Protein AF-X1QQU2-F1 (afdb_monomer)

InterPro domains:
  IPR006070 Threonylcarba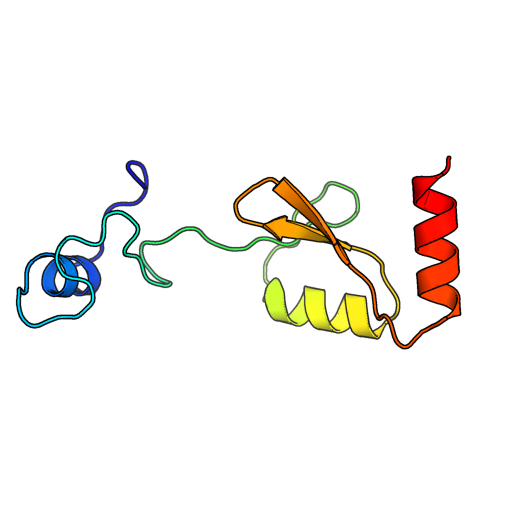moyl-AMP synthase-like domain [PF01300] (56-91)
  IPR011125 Zinc finger, HypF-type [PF07503] (6-39)
  IPR017945 DHBP synthase RibB-like alpha/beta domain superfamily [SSF55821] (23-91)
  IPR051060 Carbamoyltransferase HypF-like [PTHR42959] (1-91)

Organism: NCBI:txid412755

pLDDT: mean 96.12, std 5.33, range [51.25, 98.31]

Nearest PDB structures (foldseek):
  3ttf-assembly1_A  TM=9.278E-01  e=3.346E-07  Escherichia coli O157:H7
  4g9i-assembly6_F  TM=9.392E-01  e=5.376E-06  Thermococcus kodakarensis KOD1
  4g9i-assembly1_A  TM=9.465E-01  e=1.270E-05  Thermococcus kodakarensis KOD1
  4g9i-assembly3_C  TM=9.439E-01  e=3.423E-05  Thermococcus kodakarensis KOD1
  6rbd-assembly1_l  TM=3.763E-01  e=2.783E+00  Saccharomyces cerevisiae S288C

Foldseek 3Di:
DVVFDADPVQVVLCCDPPHPNPVVPQGHDPVRHDDDWADDPNDTDPPDDRVVVVVVCQVVLDWDWDDDPVGIDIDHPPVDPVSVVVVVVVVVD

Sequence (93 aa):
MNVFKMCPQCQSEYENIEDRRYHAQPNACADCGPQVSLYQNKKRLENIDPIEEAVELLKKGKIGAIKGLGGFHLACDATNNKVVARLRWLKIE

Structure (mmCIF, N/CA/C/O backbone):
data_AF-X1QQU2-F1
#
_entry.id   AF-X1QQU2-F1
#
loop_
_atom_site.group_PDB
_atom_site.id
_atom_site.type_symbol
_atom_site.label_atom_id
_atom_site.label_alt_id
_atom_site.label_comp_id
_atom_site.label_asym_id
_atom_site.label_entity_id
_atom_site.label_seq_id
_atom_site.pdbx_PDB_ins_code
_atom_site.Cartn_x
_atom_site.Cartn_y
_atom_site.Cartn_z
_atom_site.occupancy
_atom_site.B_iso_or_equiv
_atom_site.auth_seq_id
_atom_site.auth_comp_id
_atom_site.auth_asym_id
_atom_site.auth_atom_id
_atom_site.pdbx_PDB_model_num
ATOM 1 N N . MET A 1 1 ? -0.978 6.472 14.012 1.00 86.62 1 MET A N 1
ATOM 2 C CA . MET A 1 1 ? -2.435 6.311 13.833 1.00 86.62 1 MET A CA 1
ATOM 3 C C . MET A 1 1 ? -3.282 7.424 14.434 1.00 86.62 1 MET A C 1
ATOM 5 O O . MET A 1 1 ? -4.444 7.495 14.092 1.00 86.62 1 MET A O 1
ATOM 9 N N . ASN A 1 2 ? -2.724 8.359 15.208 1.00 87.50 2 ASN A N 1
ATOM 10 C CA . ASN A 1 2 ? -3.496 9.373 15.949 1.00 87.50 2 ASN A CA 1
ATOM 11 C C . ASN A 1 2 ? -4.432 10.267 15.107 1.00 87.50 2 ASN A C 1
ATOM 13 O O . ASN A 1 2 ? -5.391 10.806 15.647 1.00 87.50 2 ASN A O 1
ATOM 17 N N . VAL A 1 3 ? -4.167 10.442 13.807 1.00 95.81 3 VAL A N 1
ATOM 18 C CA . VAL A 1 3 ? -5.025 11.230 12.898 1.00 95.81 3 VAL A CA 1
ATOM 19 C C . VAL A 1 3 ? -6.200 10.431 12.314 1.00 95.81 3 VAL A C 1
ATOM 21 O O . VAL A 1 3 ? -7.104 11.016 11.729 1.00 95.81 3 VAL A O 1
ATOM 24 N N . PHE A 1 4 ? -6.201 9.108 12.484 1.00 96.19 4 PHE A N 1
ATOM 25 C CA . PHE A 1 4 ? -7.218 8.186 11.985 1.00 96.19 4 PHE A CA 1
ATOM 26 C C . PHE A 1 4 ? -8.071 7.706 13.160 1.00 96.19 4 PHE A C 1
ATOM 28 O O . PHE A 1 4 ? -7.631 6.888 13.968 1.00 96.19 4 PHE A O 1
ATOM 35 N N . LYS A 1 5 ? -9.283 8.251 13.285 1.00 96.81 5 LYS A N 1
ATOM 36 C CA . LYS A 1 5 ? -10.221 7.858 14.345 1.00 96.81 5 LYS A CA 1
ATOM 37 C C . LYS A 1 5 ? -10.857 6.518 13.985 1.00 96.81 5 LYS A C 1
ATOM 39 O O . LYS A 1 5 ? -11.402 6.408 12.892 1.00 96.81 5 LYS A O 1
ATOM 44 N N . MET A 1 6 ? -10.808 5.536 14.886 1.00 97.75 6 MET A N 1
ATOM 45 C CA . MET A 1 6 ? -11.413 4.217 14.664 1.00 97.75 6 MET A CA 1
ATOM 46 C C . MET A 1 6 ? -12.926 4.336 14.430 1.00 97.75 6 MET A C 1
ATOM 48 O O . MET A 1 6 ? -13.605 5.129 15.085 1.00 97.75 6 MET A O 1
ATOM 52 N N . CYS A 1 7 ? -13.458 3.545 13.496 1.00 98.19 7 CYS A N 1
ATOM 53 C CA . CYS A 1 7 ? -14.903 3.371 13.355 1.00 98.19 7 CYS A CA 1
ATOM 54 C C . CYS A 1 7 ? -15.454 2.491 14.499 1.00 98.19 7 CYS A C 1
ATOM 56 O O . CYS A 1 7 ? -14.671 1.829 15.185 1.00 98.19 7 CYS A O 1
ATOM 58 N N . PRO A 1 8 ? -16.787 2.419 14.695 1.00 98.25 8 PRO A N 1
ATOM 59 C CA . PRO A 1 8 ? -17.379 1.619 15.771 1.00 98.25 8 PRO A CA 1
ATOM 60 C C . PRO A 1 8 ? -16.962 0.143 15.751 1.00 98.25 8 PRO A C 1
ATOM 62 O O . PRO A 1 8 ? -16.712 -0.439 16.803 1.00 98.25 8 PRO A O 1
ATOM 65 N N . GLN A 1 9 ? -16.821 -0.447 14.560 1.00 98.06 9 GLN A N 1
ATOM 66 C CA . GLN A 1 9 ? -16.356 -1.825 14.423 1.00 98.06 9 GLN A CA 1
ATOM 67 C C . GLN A 1 9 ? -14.922 -1.976 14.945 1.00 98.06 9 GLN A C 1
ATOM 69 O O . GLN A 1 9 ? -14.692 -2.767 15.856 1.00 98.06 9 GLN A O 1
ATOM 74 N N . CYS A 1 10 ? -13.973 -1.180 14.443 1.00 98.06 10 CYS A N 1
ATOM 75 C CA . CYS A 1 10 ? -12.582 -1.244 14.899 1.00 98.06 10 CYS A CA 1
ATOM 76 C C . CYS A 1 10 ? -12.422 -0.918 16.388 1.00 98.06 10 CYS A C 1
ATOM 78 O O . CYS A 1 10 ? -11.550 -1.495 17.033 1.00 98.06 10 CYS A O 1
ATOM 80 N N . GLN A 1 11 ? -13.262 -0.033 16.936 1.00 98.06 11 GLN A N 1
ATOM 81 C CA . GLN A 1 11 ? -13.269 0.269 18.368 1.00 98.06 11 GLN A CA 1
ATOM 82 C C . GLN A 1 11 ? -13.694 -0.954 19.192 1.00 98.06 11 GLN A C 1
ATOM 84 O O . GLN A 1 11 ? -13.024 -1.297 20.161 1.00 98.06 11 GLN A O 1
ATOM 89 N N . SER A 1 12 ? -14.758 -1.652 18.777 1.00 98.19 12 SER A N 1
ATOM 90 C CA . SER A 1 12 ? -15.238 -2.849 19.481 1.00 98.19 12 SER A CA 1
ATOM 91 C C . SER A 1 12 ? -14.191 -3.969 19.514 1.00 98.19 12 SER A C 1
ATOM 93 O O . SER A 1 12 ? -13.989 -4.607 20.542 1.00 98.19 12 SER A O 1
ATOM 95 N N . GLU A 1 13 ? -13.458 -4.151 18.413 1.00 98.19 13 GLU A N 1
ATOM 96 C CA . GLU A 1 13 ? -12.349 -5.106 18.305 1.00 98.19 13 GLU A CA 1
ATOM 97 C C . GLU A 1 13 ? -11.154 -4.688 19.174 1.00 98.19 13 GLU A C 1
ATOM 99 O O . GLU A 1 13 ? -10.451 -5.530 19.723 1.00 98.19 13 GLU A O 1
ATOM 104 N N . TYR A 1 14 ? -10.910 -3.381 19.296 1.00 97.88 14 TYR A N 1
ATOM 105 C CA . TYR A 1 14 ? -9.811 -2.832 20.084 1.00 97.88 14 TYR A CA 1
ATOM 106 C C . TYR A 1 14 ? -10.045 -2.972 21.597 1.00 97.88 14 TYR A C 1
ATOM 108 O O . TYR A 1 14 ? -9.079 -3.143 22.341 1.00 97.88 14 TYR A O 1
ATOM 116 N N . GLU A 1 15 ? -11.298 -2.915 22.057 1.00 98.00 15 GLU A N 1
ATOM 117 C CA . GLU A 1 15 ? -11.675 -2.993 23.478 1.00 98.00 15 GLU A CA 1
ATOM 118 C C . GLU A 1 15 ? -12.009 -4.415 23.956 1.00 98.00 15 GLU A C 1
ATOM 120 O O . GLU A 1 15 ? -11.969 -4.684 25.157 1.00 98.00 15 GLU A O 1
ATOM 125 N N . ASN A 1 16 ? -12.319 -5.339 23.043 1.00 98.06 16 ASN A N 1
ATOM 126 C CA . ASN A 1 16 ? -12.664 -6.715 23.390 1.00 98.06 16 ASN A CA 1
ATOM 127 C C . ASN A 1 16 ? -11.417 -7.567 23.669 1.00 98.06 16 ASN A C 1
ATOM 129 O O . ASN A 1 16 ? -10.681 -7.894 22.744 1.00 98.06 16 ASN A O 1
ATOM 133 N N . ILE A 1 17 ? -11.235 -8.004 24.919 1.00 97.94 17 ILE A N 1
ATOM 134 C CA . ILE A 1 17 ? -10.104 -8.844 25.355 1.00 97.94 17 ILE A CA 1
ATOM 135 C C . ILE A 1 17 ? -10.021 -10.208 24.649 1.00 97.94 17 ILE A C 1
ATOM 137 O O . ILE A 1 17 ? -8.947 -10.804 24.592 1.00 97.94 17 ILE A O 1
ATOM 141 N N . GLU A 1 18 ? -11.136 -10.702 24.105 1.00 98.12 18 GLU A N 1
ATOM 142 C CA . GLU A 1 18 ? -11.186 -11.960 23.355 1.00 98.12 18 GLU A CA 1
ATOM 143 C C . GLU A 1 18 ? -10.852 -11.778 21.861 1.00 98.12 18 GLU A C 1
ATOM 145 O O . GLU A 1 18 ? -10.615 -12.765 21.161 1.00 98.12 18 GLU A O 1
ATOM 150 N N . ASP A 1 19 ? -10.802 -10.539 21.347 1.00 97.88 19 ASP A N 1
ATOM 151 C CA . ASP A 1 19 ? -10.393 -10.272 19.963 1.00 97.88 19 ASP A CA 1
ATOM 152 C C . ASP A 1 19 ? -8.861 -10.206 19.863 1.00 97.88 19 ASP A C 1
ATOM 154 O O . ASP A 1 19 ? -8.168 -9.555 20.644 1.00 97.88 19 ASP A O 1
ATOM 158 N N . ARG A 1 20 ? -8.304 -10.825 18.820 1.00 97.69 20 ARG A N 1
ATOM 159 C CA . ARG A 1 20 ? -6.870 -10.757 18.481 1.00 97.69 20 ARG A CA 1
ATOM 160 C C . ARG A 1 20 ? -6.334 -9.331 18.278 1.00 97.69 20 ARG A C 1
ATOM 162 O O . ARG A 1 20 ? -5.119 -9.147 18.230 1.00 97.69 20 ARG A O 1
ATOM 169 N N . ARG A 1 21 ? -7.211 -8.347 18.067 1.00 97.75 21 ARG A N 1
ATOM 170 C CA . ARG A 1 21 ? -6.895 -6.922 17.888 1.00 97.75 21 ARG A CA 1
ATOM 171 C C . ARG A 1 21 ? -7.072 -6.102 19.167 1.00 97.75 21 ARG A C 1
ATOM 173 O O . ARG A 1 21 ? -6.905 -4.882 19.101 1.00 97.75 21 ARG A O 1
ATOM 180 N N . TYR A 1 22 ? -7.321 -6.743 20.310 1.00 97.81 22 TYR A N 1
ATOM 181 C CA . TYR A 1 2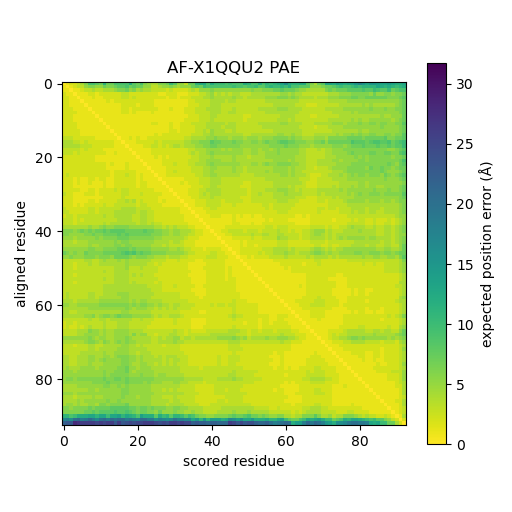2 ? -7.348 -6.079 21.608 1.00 97.81 22 TYR A CA 1
ATOM 182 C C . TYR A 1 22 ? -6.096 -5.219 21.820 1.00 97.81 22 TYR A C 1
ATOM 184 O O . TYR A 1 22 ? -4.965 -5.699 21.697 1.00 97.81 22 TYR A O 1
ATOM 192 N N . HIS A 1 23 ? -6.293 -3.929 22.098 1.00 97.06 23 HIS A N 1
ATOM 193 C CA . HIS A 1 23 ? -5.233 -2.932 22.290 1.00 97.06 23 HIS A CA 1
ATOM 194 C C . HIS A 1 23 ? -4.189 -2.836 21.156 1.00 97.06 23 HIS A C 1
ATOM 196 O O . HIS A 1 23 ? -3.104 -2.264 21.340 1.00 97.06 23 HIS A O 1
ATOM 202 N N . ALA A 1 24 ? -4.511 -3.315 19.950 1.00 97.31 24 ALA A N 1
ATOM 203 C CA . ALA A 1 24 ? -3.674 -3.128 18.777 1.00 97.31 24 ALA A CA 1
ATOM 204 C C . ALA A 1 24 ? -3.714 -1.652 18.344 1.00 97.31 24 ALA A C 1
ATOM 206 O O . ALA A 1 24 ? -4.579 -1.229 17.584 1.00 97.31 24 ALA A O 1
ATOM 207 N N . GLN A 1 25 ? -2.741 -0.861 18.806 1.00 96.31 25 GLN A N 1
ATOM 208 C CA . GLN A 1 25 ? -2.628 0.575 18.504 1.00 96.31 25 GLN A CA 1
ATOM 209 C C . GLN A 1 25 ? -2.737 0.937 17.007 1.00 96.31 25 GLN A C 1
ATOM 211 O O . GLN A 1 25 ? -3.275 2.003 16.700 1.00 96.31 25 GLN A O 1
ATOM 216 N N . PRO A 1 26 ? -2.244 0.116 16.051 1.00 96.50 26 PRO A N 1
ATOM 217 C CA . PRO A 1 26 ? -2.409 0.405 14.633 1.00 96.50 26 PRO A CA 1
ATOM 218 C C . PRO A 1 26 ? -3.681 -0.197 14.003 1.00 96.50 26 PRO A C 1
ATOM 220 O O . PRO A 1 26 ? -3.733 -0.281 12.778 1.00 96.50 26 PRO A O 1
ATOM 223 N N . ASN A 1 27 ? -4.680 -0.634 14.786 1.00 97.56 27 ASN A N 1
ATOM 224 C CA . ASN A 1 27 ? -5.918 -1.209 14.245 1.00 97.56 27 ASN A CA 1
ATOM 225 C C . ASN A 1 27 ? -6.665 -0.204 13.355 1.00 97.56 27 ASN A C 1
ATOM 227 O O . ASN A 1 27 ? -6.814 0.967 13.710 1.00 97.56 27 ASN A O 1
ATOM 231 N N . ALA A 1 28 ? -7.131 -0.674 12.200 1.00 97.75 28 ALA A N 1
ATOM 232 C CA . ALA A 1 28 ? -7.902 0.099 11.238 1.00 97.75 28 ALA A CA 1
ATOM 233 C C . ALA A 1 28 ? -8.562 -0.822 10.199 1.00 97.75 28 ALA A C 1
ATOM 235 O O . ALA A 1 28 ? -8.130 -1.957 9.995 1.00 97.75 28 ALA A O 1
ATOM 236 N N . CYS A 1 29 ? -9.559 -0.295 9.491 1.00 97.25 29 CYS A N 1
ATOM 237 C CA . CYS A 1 29 ? -10.191 -0.929 8.334 1.00 97.25 29 CYS A CA 1
ATOM 238 C C . CYS A 1 29 ? -10.180 0.006 7.112 1.00 97.25 29 CYS A C 1
ATOM 240 O O . CYS A 1 29 ? -9.608 1.099 7.156 1.00 97.25 29 CYS A O 1
ATOM 242 N N . ALA A 1 30 ? -10.839 -0.410 6.027 1.00 95.56 30 ALA A N 1
ATOM 243 C CA . ALA A 1 30 ? -11.002 0.404 4.824 1.00 95.56 30 ALA A CA 1
ATOM 244 C C . ALA A 1 30 ? -11.769 1.718 5.074 1.00 95.56 30 ALA A C 1
ATOM 246 O O . ALA A 1 30 ? -11.528 2.689 4.365 1.00 95.56 30 ALA A O 1
ATOM 247 N N . ASP A 1 31 ? -12.624 1.787 6.100 1.00 96.62 31 ASP A N 1
ATOM 248 C CA . ASP A 1 31 ? -13.439 2.978 6.382 1.00 96.62 31 ASP A CA 1
ATOM 249 C C . ASP A 1 31 ? -12.700 4.028 7.218 1.00 96.62 31 ASP A C 1
ATOM 251 O O . ASP A 1 31 ? -12.889 5.229 7.034 1.00 96.62 31 ASP A O 1
ATOM 255 N N . CYS A 1 32 ? -11.870 3.589 8.169 1.00 97.31 32 CYS A N 1
ATOM 256 C CA . CYS A 1 32 ? -11.252 4.478 9.156 1.00 97.31 32 CYS A CA 1
ATOM 257 C C . CYS A 1 32 ? -9.728 4.589 9.040 1.00 97.31 32 CYS A C 1
ATOM 259 O O . CYS A 1 32 ? -9.111 5.389 9.742 1.00 97.31 32 CYS A O 1
ATOM 261 N N . GLY A 1 33 ? -9.111 3.760 8.200 1.00 96.94 33 GLY A N 1
ATOM 262 C CA . GLY A 1 33 ? -7.668 3.643 8.056 1.00 96.94 33 GLY A CA 1
ATOM 263 C C . GLY A 1 33 ? -7.045 4.528 6.977 1.00 96.94 33 GLY A C 1
ATOM 264 O O . GLY A 1 33 ? -7.732 5.274 6.272 1.00 96.94 33 GLY A O 1
ATOM 265 N N . PRO A 1 34 ? -5.711 4.440 6.833 1.00 96.00 34 PRO A N 1
ATOM 266 C CA . PRO A 1 34 ? -5.004 5.069 5.729 1.00 96.0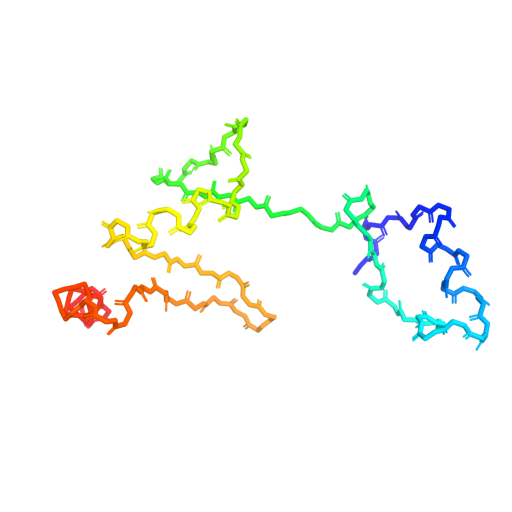0 34 PRO A CA 1
ATOM 267 C C . PRO A 1 34 ? -5.442 4.466 4.393 1.00 96.00 34 PRO A C 1
ATOM 269 O O . PRO A 1 34 ? -5.674 3.265 4.285 1.00 96.00 34 PRO A O 1
ATOM 272 N N . GLN A 1 35 ? -5.490 5.311 3.367 1.00 95.06 35 GLN A N 1
ATOM 273 C CA . GLN A 1 35 ? -5.881 4.922 2.015 1.00 95.06 35 GLN A CA 1
ATOM 274 C C . GLN A 1 35 ? -4.663 4.855 1.097 1.00 95.06 35 GLN A C 1
ATOM 276 O O . GLN A 1 35 ? -3.735 5.664 1.203 1.00 95.06 35 GLN A O 1
ATOM 281 N N . VAL A 1 36 ? -4.678 3.901 0.170 1.00 95.94 36 VAL A N 1
ATOM 282 C CA . VAL A 1 36 ? -3.649 3.783 -0.868 1.00 95.94 36 VAL A CA 1
ATOM 283 C C . VAL A 1 36 ? -3.937 4.792 -1.979 1.00 95.94 36 VAL A C 1
ATOM 285 O O . VAL A 1 36 ? -5.081 5.134 -2.266 1.00 95.94 36 VAL A O 1
ATOM 288 N N . SER A 1 37 ? -2.885 5.301 -2.610 1.00 97.25 37 SER A N 1
ATOM 289 C CA . SER A 1 37 ? -2.986 6.177 -3.776 1.00 97.25 37 SER A CA 1
ATOM 290 C C . SER A 1 37 ? -1.896 5.828 -4.779 1.00 97.25 37 SER A C 1
ATOM 292 O O . SER A 1 37 ? -0.793 5.430 -4.401 1.00 97.25 37 SER A O 1
ATOM 294 N N . LEU A 1 38 ? -2.215 5.977 -6.064 1.00 98.31 38 LEU A N 1
ATOM 295 C CA . LEU A 1 38 ? -1.286 5.742 -7.160 1.00 98.31 38 LEU A CA 1
ATOM 296 C C . LEU A 1 38 ? -0.926 7.072 -7.821 1.00 98.31 38 LEU A C 1
ATOM 298 O O . LEU A 1 38 ? -1.792 7.896 -8.115 1.00 98.31 38 LEU A O 1
ATOM 302 N N . TYR A 1 39 ? 0.368 7.271 -8.059 1.00 97.94 39 TYR A N 1
ATOM 303 C CA . TYR A 1 39 ? 0.902 8.466 -8.699 1.00 97.94 39 TYR A CA 1
ATOM 304 C C . TYR A 1 39 ? 1.590 8.106 -10.012 1.00 97.94 39 TYR A C 1
ATOM 306 O O . TYR A 1 39 ? 2.382 7.167 -10.078 1.00 97.94 39 TYR A O 1
ATOM 314 N N . GLN A 1 40 ? 1.353 8.911 -11.043 1.00 95.38 40 GLN A N 1
ATOM 315 C CA . GLN A 1 40 ? 2.041 8.830 -12.324 1.00 95.38 40 GLN A CA 1
ATOM 316 C C . GLN A 1 40 ? 2.412 10.242 -12.782 1.00 95.38 40 GLN A C 1
ATOM 318 O O . GLN A 1 40 ? 1.603 11.162 -12.706 1.00 95.38 40 GLN A O 1
ATOM 323 N N . ASN A 1 41 ? 3.656 10.447 -13.229 1.00 93.12 41 ASN A N 1
ATOM 324 C CA . ASN A 1 41 ? 4.158 11.762 -13.662 1.00 93.12 41 ASN A CA 1
ATOM 325 C C . ASN A 1 41 ? 3.905 12.886 -12.635 1.00 93.12 41 ASN A C 1
ATOM 327 O O . ASN A 1 41 ? 3.496 13.988 -12.994 1.00 93.12 41 ASN A O 1
ATOM 331 N N . LYS A 1 42 ? 4.134 12.589 -11.346 1.00 93.69 42 LYS A N 1
ATOM 332 C CA . LYS A 1 42 ? 3.892 13.490 -10.199 1.00 93.69 42 LYS A CA 1
ATOM 333 C C . LYS A 1 42 ? 2.424 13.899 -9.990 1.00 93.69 42 LYS A C 1
ATOM 335 O O . LYS A 1 42 ? 2.156 14.775 -9.175 1.00 93.69 42 LYS A O 1
ATOM 340 N N . LYS A 1 43 ? 1.474 13.264 -10.680 1.00 96.81 43 LYS A N 1
ATOM 341 C CA . LYS A 1 43 ? 0.034 13.470 -10.496 1.00 96.81 43 LYS A CA 1
ATOM 342 C C . LYS A 1 43 ? -0.587 12.246 -9.839 1.00 96.81 43 LYS A C 1
ATOM 344 O O . LYS A 1 43 ? -0.234 11.122 -10.189 1.00 96.81 43 LYS A O 1
ATOM 349 N N . ARG A 1 44 ? -1.499 12.472 -8.894 1.00 96.94 44 ARG A N 1
ATOM 350 C CA . ARG A 1 44 ? -2.342 11.412 -8.339 1.00 96.94 44 ARG A CA 1
ATOM 351 C C . ARG A 1 44 ? -3.360 10.997 -9.398 1.00 96.94 44 ARG A C 1
ATOM 353 O O . ARG A 1 44 ? -3.936 11.859 -10.059 1.00 96.94 44 ARG A O 1
ATOM 360 N N . LEU A 1 45 ? -3.531 9.694 -9.582 1.00 96.50 45 LEU A N 1
ATOM 361 C CA . LEU A 1 45 ? -4.613 9.156 -10.396 1.00 96.50 45 LEU A CA 1
ATOM 362 C C . LEU A 1 45 ? -5.872 9.074 -9.527 1.00 96.50 45 LEU A C 1
ATOM 364 O O . LEU A 1 45 ? -5.821 8.553 -8.414 1.00 96.50 45 LEU A O 1
ATOM 368 N N . GLU A 1 46 ? -6.971 9.624 -10.034 1.00 96.12 46 GLU A N 1
ATOM 369 C CA . GLU A 1 46 ? -8.266 9.689 -9.350 1.00 96.12 46 GLU A CA 1
ATOM 370 C C .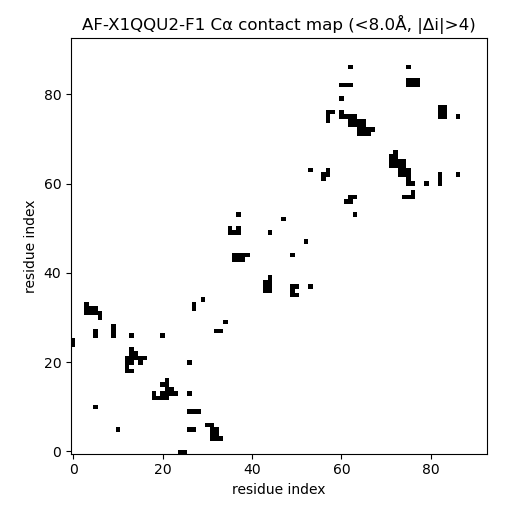 GLU A 1 46 ? -9.270 8.750 -10.036 1.00 96.12 46 GLU A C 1
ATOM 372 O O . GLU A 1 46 ? -9.108 8.429 -11.213 1.00 96.12 46 GLU A O 1
ATOM 377 N N . ASN A 1 47 ? -10.327 8.354 -9.320 1.00 94.81 47 ASN A N 1
ATOM 378 C CA . ASN A 1 47 ? -11.417 7.500 -9.825 1.00 94.81 47 ASN A CA 1
ATOM 379 C C . ASN A 1 47 ? -10.963 6.128 -10.363 1.00 94.81 47 ASN A C 1
ATOM 381 O O . ASN A 1 47 ? -11.536 5.612 -11.321 1.00 94.81 47 ASN A O 1
ATOM 385 N N . ILE A 1 48 ? -9.936 5.543 -9.748 1.00 96.06 48 ILE A N 1
ATOM 386 C CA . ILE A 1 48 ? -9.422 4.204 -10.058 1.00 96.06 48 ILE A CA 1
ATOM 387 C C . ILE A 1 48 ? -9.223 3.400 -8.771 1.00 96.06 48 ILE A C 1
ATOM 389 O O . ILE A 1 48 ? -9.067 3.990 -7.699 1.00 96.06 48 ILE A O 1
ATOM 393 N N . ASP A 1 49 ? -9.140 2.073 -8.883 1.00 96.94 49 ASP A N 1
ATOM 394 C CA . ASP A 1 49 ? -8.521 1.257 -7.839 1.00 96.94 49 ASP A CA 1
ATOM 395 C C . ASP A 1 49 ? -6.985 1.352 -7.981 1.00 96.94 49 ASP A C 1
ATOM 397 O O . ASP A 1 49 ? -6.418 0.902 -8.985 1.00 96.94 49 ASP A O 1
ATOM 401 N N . PRO A 1 50 ? -6.278 1.962 -7.011 1.00 97.19 50 PRO A N 1
ATOM 402 C CA . PRO A 1 50 ? -4.842 2.183 -7.117 1.00 97.19 50 PRO A CA 1
ATOM 403 C C . PRO A 1 50 ? -4.023 0.890 -7.035 1.00 97.19 50 PRO A C 1
ATOM 405 O O . PRO A 1 50 ? -2.900 0.869 -7.539 1.00 97.19 50 PRO A O 1
ATOM 408 N N . ILE A 1 51 ? -4.537 -0.163 -6.392 1.00 96.88 51 ILE A N 1
ATOM 409 C CA . ILE A 1 51 ? -3.844 -1.448 -6.262 1.00 96.88 51 ILE A CA 1
ATOM 410 C C . ILE A 1 51 ? -3.981 -2.222 -7.570 1.00 96.88 51 ILE A C 1
ATOM 412 O O . ILE A 1 51 ? -2.967 -2.674 -8.107 1.00 96.88 51 ILE A O 1
ATOM 416 N N . GLU A 1 52 ? -5.196 -2.332 -8.110 1.00 97.88 52 GLU A N 1
ATOM 417 C CA . GLU A 1 52 ? -5.429 -3.026 -9.382 1.00 97.88 52 GLU A CA 1
ATOM 418 C C . GLU A 1 52 ? -4.662 -2.361 -10.531 1.00 97.88 52 GLU A C 1
ATOM 420 O O . GLU A 1 52 ? -3.930 -3.038 -11.259 1.00 97.88 52 GLU A O 1
ATOM 425 N N . GLU A 1 53 ? -4.723 -1.030 -10.646 1.00 97.94 53 GLU A N 1
ATOM 426 C CA . GLU A 1 53 ? -3.989 -0.311 -11.694 1.00 97.94 53 GLU A CA 1
ATOM 427 C C . GLU A 1 53 ? -2.468 -0.460 -11.522 1.00 97.94 53 GLU A C 1
ATOM 429 O O . GLU A 1 53 ? -1.744 -0.648 -12.501 1.00 97.94 53 GLU A O 1
ATOM 434 N N . ALA A 1 54 ? -1.948 -0.444 -10.287 1.00 97.69 54 ALA A N 1
ATOM 435 C CA . ALA A 1 54 ? -0.524 -0.677 -10.047 1.00 97.69 54 ALA A CA 1
ATOM 436 C C . ALA A 1 54 ? -0.087 -2.080 -10.497 1.00 97.69 54 ALA A C 1
ATOM 438 O O . ALA A 1 54 ? 0.966 -2.221 -11.126 1.00 97.69 54 ALA A O 1
ATOM 439 N N . VAL A 1 55 ? -0.896 -3.109 -10.222 1.00 97.69 55 VAL A N 1
ATOM 440 C CA . VAL A 1 55 ? -0.647 -4.483 -10.680 1.00 97.69 55 VAL A CA 1
ATOM 441 C C . VAL A 1 55 ? -0.624 -4.547 -12.207 1.00 97.69 55 VAL A C 1
ATOM 443 O O . VAL A 1 55 ? 0.316 -5.101 -12.781 1.00 97.69 55 VAL A O 1
ATOM 446 N N . GLU A 1 56 ? -1.603 -3.943 -12.878 1.00 97.94 56 GLU A N 1
ATOM 447 C CA . GLU A 1 56 ? -1.666 -3.928 -14.341 1.00 97.94 56 GLU A CA 1
ATOM 448 C C . GLU A 1 56 ? -0.486 -3.176 -14.970 1.00 97.94 56 GLU A C 1
ATOM 450 O O . GLU A 1 56 ? 0.092 -3.631 -15.962 1.00 97.94 56 GLU A O 1
ATOM 455 N N . LEU A 1 57 ? -0.047 -2.064 -14.377 1.00 97.44 57 LEU A N 1
ATOM 456 C CA . LEU A 1 57 ? 1.149 -1.349 -14.824 1.00 97.44 57 LEU A CA 1
ATOM 457 C C . LEU A 1 57 ? 2.422 -2.190 -14.657 1.00 97.44 57 LEU A C 1
ATOM 459 O O . LEU A 1 57 ? 3.260 -2.208 -15.565 1.00 97.44 57 LEU A O 1
ATOM 463 N N . LEU A 1 58 ? 2.573 -2.903 -13.537 1.00 97.38 58 LEU A N 1
ATOM 464 C CA . LEU A 1 58 ? 3.714 -3.794 -13.305 1.00 97.38 58 LEU A CA 1
ATOM 465 C C . LEU A 1 58 ? 3.738 -4.946 -14.319 1.00 97.38 58 LEU A C 1
ATOM 467 O O . LEU A 1 58 ? 4.781 -5.187 -14.927 1.00 97.38 58 LEU A O 1
ATOM 471 N N . LYS A 1 59 ? 2.588 -5.584 -14.585 1.00 97.19 59 LYS A N 1
ATOM 472 C CA . LYS A 1 59 ? 2.447 -6.614 -15.634 1.00 97.19 59 LYS A CA 1
ATOM 473 C C . LYS A 1 59 ? 2.780 -6.078 -17.029 1.00 97.19 59 LYS A C 1
ATOM 475 O O . LYS A 1 59 ? 3.390 -6.775 -17.833 1.00 97.19 59 LYS A O 1
ATOM 480 N N . LYS A 1 60 ? 2.452 -4.812 -17.314 1.00 97.50 60 LYS A N 1
ATOM 481 C CA . LYS A 1 60 ? 2.829 -4.106 -18.559 1.00 97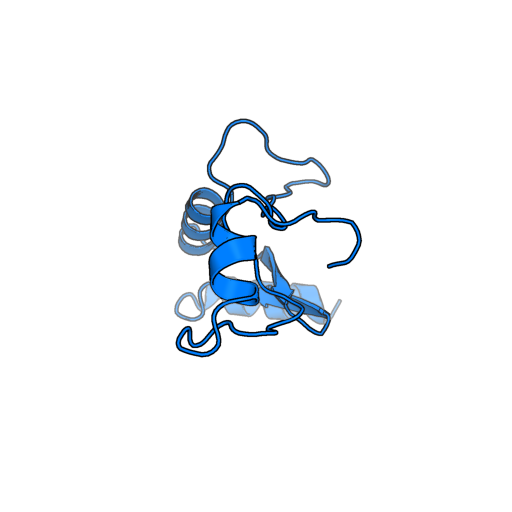.50 60 LYS A CA 1
ATOM 482 C C . LYS A 1 60 ? 4.315 -3.706 -18.611 1.00 97.50 60 LYS A C 1
ATOM 484 O O . 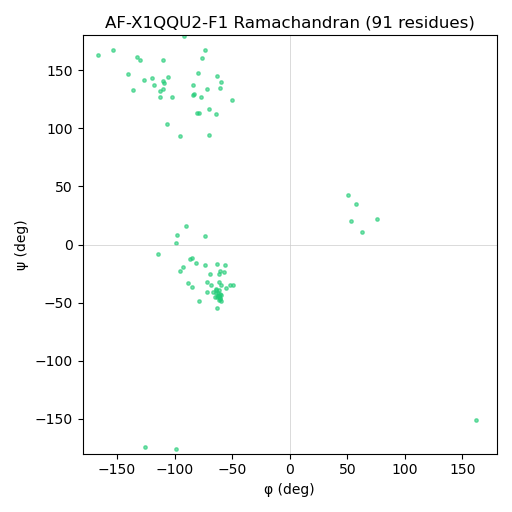LYS A 1 60 ? 4.725 -2.973 -19.513 1.00 97.50 60 LYS A O 1
ATOM 489 N N . GLY A 1 61 ? 5.136 -4.147 -17.654 1.00 97.12 61 GLY A N 1
ATOM 490 C CA . GLY A 1 61 ? 6.577 -3.903 -17.617 1.00 97.12 61 GLY A CA 1
ATOM 491 C C . GLY A 1 61 ? 6.965 -2.488 -17.186 1.00 97.12 61 GLY A C 1
ATOM 492 O O . GLY A 1 61 ? 8.051 -2.005 -17.526 1.00 97.12 61 GLY A O 1
ATOM 493 N N . LYS A 1 62 ? 6.083 -1.780 -16.471 1.00 97.56 62 LYS A N 1
ATOM 494 C CA . LYS A 1 62 ? 6.452 -0.527 -15.802 1.00 97.56 62 LYS A CA 1
ATOM 495 C C . LYS A 1 62 ? 7.253 -0.825 -14.531 1.00 97.56 62 LYS A C 1
ATOM 497 O O . LYS A 1 62 ? 7.235 -1.929 -13.995 1.00 97.56 62 LYS A O 1
ATOM 502 N N . ILE A 1 63 ? 7.973 0.191 -14.070 1.00 97.69 63 ILE A N 1
ATOM 503 C CA . ILE A 1 63 ? 8.731 0.183 -12.817 1.00 97.69 63 ILE A CA 1
ATOM 504 C C . ILE A 1 63 ? 8.038 1.178 -11.888 1.00 97.69 63 ILE A C 1
ATOM 506 O O . ILE A 1 63 ? 7.738 2.294 -12.317 1.00 97.69 63 ILE A O 1
ATOM 510 N N . GLY A 1 64 ? 7.781 0.783 -10.644 1.00 96.56 64 GLY A N 1
ATOM 511 C CA . GLY A 1 64 ? 7.099 1.614 -9.650 1.00 96.56 64 GLY A CA 1
ATOM 512 C C . GLY A 1 64 ? 7.848 1.677 -8.323 1.00 96.56 64 GLY A C 1
ATOM 513 O O . GLY A 1 64 ? 8.656 0.803 -8.019 1.00 96.56 64 GLY A O 1
ATOM 514 N N . ALA A 1 65 ? 7.567 2.708 -7.525 1.00 97.38 65 ALA A N 1
ATOM 515 C CA . ALA A 1 65 ? 7.998 2.792 -6.133 1.00 97.38 65 ALA A CA 1
ATOM 516 C C . ALA A 1 65 ? 6.817 2.455 -5.210 1.00 97.38 65 ALA A C 1
ATOM 518 O O . ALA A 1 65 ? 5.756 3.063 -5.327 1.00 97.38 65 ALA A O 1
ATOM 519 N N . ILE A 1 66 ? 7.001 1.512 -4.287 1.00 97.75 66 ILE A N 1
ATOM 520 C CA . ILE A 1 66 ? 5.973 1.051 -3.345 1.00 97.75 66 ILE A CA 1
ATOM 521 C C . ILE A 1 66 ? 6.379 1.462 -1.931 1.00 97.75 66 ILE A C 1
ATOM 523 O O . ILE A 1 66 ? 7.495 1.171 -1.493 1.00 97.75 66 ILE A O 1
ATOM 527 N N . LYS A 1 67 ? 5.480 2.141 -1.209 1.00 97.62 67 LYS A N 1
ATOM 528 C CA . LYS A 1 67 ? 5.691 2.513 0.196 1.00 97.62 67 LYS A CA 1
ATOM 529 C C . LYS A 1 67 ? 5.628 1.257 1.071 1.00 97.62 67 LYS A C 1
ATOM 531 O O . LYS A 1 67 ? 4.586 0.619 1.160 1.00 97.62 67 LYS A O 1
ATOM 536 N N . GLY A 1 68 ? 6.737 0.928 1.728 1.00 96.06 68 GLY A N 1
ATOM 537 C CA . GLY A 1 68 ? 6.795 -0.052 2.813 1.00 96.06 68 GLY A CA 1
ATOM 538 C C . GLY A 1 68 ? 6.788 0.628 4.185 1.00 96.06 68 GLY A C 1
ATOM 539 O O . GLY A 1 68 ? 6.722 1.855 4.289 1.00 96.06 68 GLY A O 1
ATOM 540 N N . LEU A 1 69 ? 6.921 -0.166 5.252 1.00 94.69 69 LEU A N 1
ATOM 541 C CA . LEU A 1 69 ? 6.953 0.345 6.630 1.00 94.69 69 LEU A CA 1
ATOM 542 C C . LEU A 1 69 ? 8.142 1.291 6.878 1.00 94.69 69 LEU A C 1
ATOM 544 O O . LEU A 1 69 ? 7.975 2.356 7.465 1.00 94.69 69 LEU A O 1
ATOM 548 N N . GLY A 1 70 ? 9.333 0.920 6.397 1.00 96.00 70 GLY A N 1
ATOM 549 C CA . GLY A 1 70 ? 10.583 1.652 6.646 1.00 96.00 70 GLY A CA 1
ATOM 550 C C . GLY A 1 70 ? 11.031 2.598 5.530 1.00 96.00 70 GLY A C 1
ATOM 551 O O . GLY A 1 70 ? 12.096 3.195 5.634 1.00 96.00 70 GLY A O 1
ATOM 552 N N . GLY A 1 71 ? 10.275 2.733 4.438 1.00 96.88 71 GLY A N 1
ATOM 553 C CA . GLY A 1 71 ? 10.753 3.477 3.272 1.00 96.88 71 GLY A CA 1
ATOM 554 C C . GLY A 1 71 ? 9.983 3.160 2.002 1.00 96.88 71 GLY A C 1
ATOM 555 O O . GLY A 1 71 ? 8.799 2.838 2.054 1.00 96.88 71 GLY A O 1
ATOM 556 N N . PHE A 1 72 ? 10.655 3.279 0.862 1.00 97.25 72 PHE A N 1
ATOM 557 C CA . PHE A 1 72 ? 10.118 2.898 -0.440 1.00 97.25 72 PHE A CA 1
ATOM 558 C C . PHE A 1 72 ? 10.990 1.818 -1.073 1.00 97.25 72 PHE A C 1
ATOM 560 O O . PHE A 1 72 ? 12.215 1.862 -0.969 1.00 97.25 72 PHE A O 1
ATOM 567 N N . HIS A 1 73 ? 10.351 0.882 -1.767 1.00 96.88 73 HIS A N 1
ATOM 568 C CA . HIS A 1 73 ? 11.012 -0.121 -2.594 1.00 96.88 73 HIS A CA 1
ATOM 569 C C . HIS A 1 73 ? 10.737 0.161 -4.065 1.00 96.88 73 HIS A C 1
ATOM 571 O O . HIS A 1 73 ? 9.615 0.508 -4.424 1.00 96.88 73 HIS A O 1
ATOM 577 N N . LEU A 1 74 ? 11.741 -0.024 -4.919 1.00 96.94 74 LEU A N 1
ATOM 578 C CA . LEU A 1 74 ? 11.526 -0.086 -6.362 1.00 96.94 74 LEU A CA 1
ATOM 579 C C . LEU A 1 74 ? 11.091 -1.504 -6.729 1.00 96.94 74 LEU A C 1
ATOM 581 O O . LEU A 1 74 ? 11.744 -2.471 -6.338 1.00 96.94 74 LEU A O 1
ATOM 585 N N . ALA A 1 75 ? 9.997 -1.608 -7.471 1.00 97.50 75 ALA A N 1
ATOM 586 C CA . ALA A 1 75 ? 9.378 -2.860 -7.868 1.00 97.50 75 ALA A CA 1
ATOM 587 C C . ALA A 1 75 ? 9.185 -2.911 -9.386 1.00 97.50 75 ALA A C 1
ATOM 589 O O . ALA A 1 75 ? 8.850 -1.914 -10.033 1.00 97.50 75 ALA A O 1
ATOM 590 N N . CYS A 1 76 ? 9.396 -4.097 -9.944 1.00 97.88 76 CYS A N 1
ATOM 591 C CA . CYS A 1 76 ? 9.119 -4.439 -11.330 1.00 97.88 76 CYS A CA 1
ATOM 592 C C . CYS A 1 76 ? 8.848 -5.943 -11.446 1.00 97.88 76 CYS A C 1
ATOM 594 O O . CYS A 1 76 ? 9.151 -6.698 -10.521 1.00 97.88 76 CYS A O 1
ATOM 596 N N . ASP A 1 77 ? 8.333 -6.388 -12.591 1.00 97.88 77 ASP A N 1
ATOM 597 C CA . ASP A 1 77 ? 8.256 -7.814 -12.910 1.00 97.88 77 ASP A CA 1
ATOM 598 C C . ASP A 1 77 ? 9.668 -8.418 -13.021 1.00 97.88 77 ASP A C 1
ATOM 600 O O . ASP A 1 77 ? 10.441 -8.083 -13.923 1.00 97.88 77 ASP A O 1
ATOM 604 N N . ALA A 1 78 ? 10.004 -9.301 -12.080 1.00 97.44 78 ALA A N 1
ATOM 605 C CA . ALA A 1 78 ? 11.305 -9.957 -11.998 1.00 97.44 78 ALA A CA 1
ATOM 606 C C . ALA A 1 78 ? 11.508 -11.041 -13.070 1.00 97.44 78 ALA A C 1
ATOM 608 O O . ALA A 1 78 ? 12.645 -11.427 -13.331 1.00 97.44 78 ALA A O 1
ATOM 609 N N . THR A 1 79 ? 10.433 -11.521 -13.703 1.00 97.69 79 THR A N 1
ATOM 610 C CA . THR A 1 79 ? 10.505 -12.509 -14.791 1.00 97.69 79 THR A CA 1
ATOM 611 C C . THR A 1 79 ? 10.829 -11.860 -16.139 1.00 97.69 79 THR A C 1
ATOM 613 O O . THR A 1 79 ? 11.272 -12.526 -17.076 1.00 97.69 79 THR A O 1
ATOM 616 N N . ASN A 1 80 ? 10.685 -10.533 -16.236 1.00 97.75 80 ASN A N 1
ATOM 617 C CA . ASN A 1 80 ? 10.978 -9.768 -17.437 1.00 97.75 80 ASN A CA 1
ATOM 618 C C . ASN A 1 80 ? 12.399 -9.182 -17.404 1.00 97.75 80 ASN A C 1
ATOM 620 O O . ASN A 1 80 ? 12.632 -8.060 -16.943 1.00 97.75 80 ASN A O 1
ATOM 624 N N . ASN A 1 81 ? 13.354 -9.917 -17.983 1.00 97.81 81 ASN A N 1
ATOM 625 C CA . ASN A 1 81 ? 14.769 -9.523 -18.037 1.00 97.81 81 ASN A CA 1
ATOM 626 C C . ASN A 1 81 ? 15.002 -8.107 -18.596 1.00 97.81 81 ASN A C 1
ATOM 628 O O . ASN A 1 81 ? 15.897 -7.402 -18.126 1.00 97.81 81 ASN A O 1
ATOM 632 N N . LYS A 1 82 ? 14.191 -7.654 -19.565 1.00 97.94 82 LYS A N 1
ATOM 633 C CA . LYS A 1 82 ? 14.321 -6.304 -20.144 1.00 97.94 82 LYS A CA 1
ATOM 634 C C . LYS A 1 82 ? 13.988 -5.219 -19.119 1.00 97.94 82 LYS A C 1
ATOM 636 O O . LYS A 1 82 ? 14.678 -4.204 -19.048 1.00 97.94 82 LYS A O 1
ATOM 641 N N . VAL A 1 83 ? 12.948 -5.431 -18.314 1.00 97.88 83 VAL A N 1
ATOM 642 C CA . VAL A 1 83 ? 12.516 -4.474 -17.285 1.00 97.88 83 VAL A CA 1
ATOM 643 C C . VAL A 1 83 ? 13.507 -4.451 -16.124 1.00 97.88 83 VAL A C 1
ATOM 645 O O . VAL A 1 83 ? 13.874 -3.372 -15.664 1.00 97.88 83 VAL A O 1
ATOM 648 N N . VAL A 1 84 ? 14.015 -5.616 -15.711 1.00 97.88 84 VAL A N 1
ATOM 649 C CA . VAL A 1 84 ? 15.061 -5.714 -14.681 1.00 97.88 84 VAL A CA 1
ATOM 650 C C . VAL A 1 84 ? 16.334 -4.983 -15.115 1.00 97.88 84 VAL A C 1
ATOM 652 O O . VAL A 1 84 ? 16.886 -4.201 -14.338 1.00 97.88 84 VAL A O 1
ATOM 655 N N . ALA A 1 85 ? 16.789 -5.183 -16.357 1.00 97.38 85 ALA A N 1
ATOM 656 C CA . ALA A 1 85 ? 17.942 -4.466 -16.901 1.00 97.38 85 ALA A CA 1
ATOM 657 C C . ALA A 1 85 ? 17.714 -2.94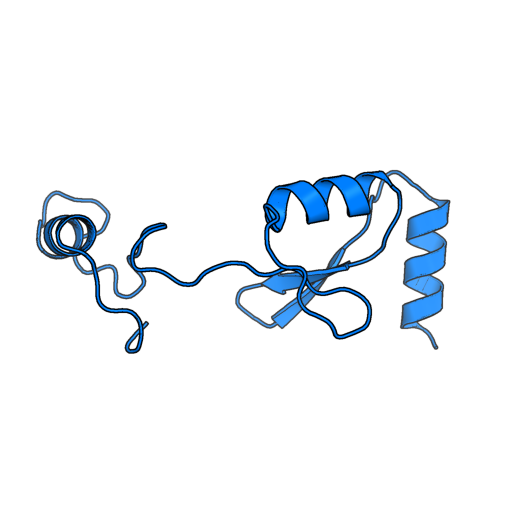5 -16.905 1.00 97.38 85 ALA A C 1
ATOM 659 O O . ALA A 1 85 ? 18.579 -2.188 -16.464 1.00 97.38 85 ALA A O 1
ATOM 660 N N . ARG A 1 86 ? 16.517 -2.499 -17.313 1.00 97.38 86 ARG A N 1
ATOM 661 C CA . ARG A 1 86 ? 16.133 -1.082 -17.280 1.00 97.38 86 ARG A CA 1
ATOM 662 C C . ARG A 1 86 ? 16.146 -0.501 -15.863 1.00 97.38 86 ARG A C 1
ATOM 664 O O . ARG A 1 86 ? 16.658 0.597 -15.677 1.00 97.38 86 ARG A O 1
ATOM 671 N N . LEU A 1 87 ? 15.603 -1.212 -14.871 1.00 97.31 87 LEU A N 1
ATOM 672 C CA . LEU A 1 87 ? 15.624 -0.774 -13.470 1.00 97.31 87 LEU A CA 1
ATOM 673 C C . LEU A 1 87 ? 17.059 -0.625 -12.952 1.00 97.31 87 LEU A C 1
ATOM 675 O O . LEU A 1 87 ? 17.359 0.350 -12.270 1.00 97.31 87 LEU A O 1
ATOM 679 N N . ARG A 1 88 ? 17.947 -1.573 -13.276 1.00 96.69 88 ARG A N 1
ATOM 680 C CA . ARG A 1 88 ? 19.362 -1.499 -12.879 1.00 96.69 88 ARG A CA 1
ATOM 681 C C . ARG A 1 88 ? 20.051 -0.279 -13.481 1.00 96.69 88 ARG A C 1
ATOM 683 O O . ARG A 1 88 ? 20.742 0.41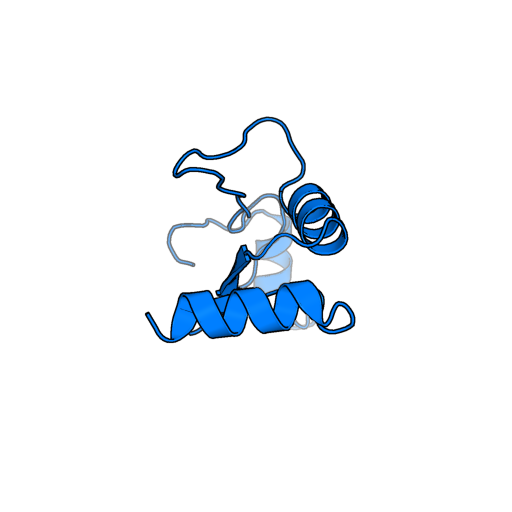5 -12.748 1.00 96.69 88 ARG A O 1
ATOM 690 N N . TRP A 1 89 ? 19.823 -0.004 -14.766 1.00 96.50 89 TRP A N 1
ATOM 691 C CA . TRP A 1 89 ? 20.371 1.179 -15.431 1.00 96.50 89 TRP A CA 1
ATOM 692 C C . TRP A 1 89 ? 19.894 2.480 -14.764 1.00 96.50 89 TRP A C 1
ATOM 694 O O . TRP A 1 89 ? 20.720 3.285 -14.356 1.00 96.50 89 TRP A O 1
ATOM 704 N N . LEU A 1 90 ? 18.584 2.619 -14.519 1.00 94.31 90 LEU A N 1
ATOM 705 C CA . LEU A 1 90 ? 17.985 3.796 -13.862 1.00 94.31 90 LEU A CA 1
ATOM 706 C C . LEU A 1 90 ? 18.437 4.045 -12.413 1.00 94.31 90 LEU A C 1
ATOM 708 O O . LEU A 1 90 ? 18.133 5.100 -11.872 1.00 94.31 90 LEU A O 1
ATOM 712 N N . LYS A 1 91 ? 19.030 3.052 -11.742 1.00 89.00 91 LYS A N 1
ATOM 713 C CA . LYS A 1 91 ? 19.478 3.172 -10.346 1.00 89.00 91 LYS A CA 1
ATOM 714 C C . LYS A 1 91 ? 20.963 3.540 -10.237 1.00 89.00 91 LYS A C 1
ATOM 716 O O . LYS A 1 91 ? 21.398 3.954 -9.167 1.00 89.00 91 LYS A O 1
ATOM 721 N N . ILE A 1 92 ? 21.743 3.254 -11.279 1.00 80.75 92 ILE A N 1
ATOM 722 C CA . ILE A 1 92 ? 23.198 3.453 -11.283 1.00 80.75 92 ILE A CA 1
ATOM 723 C C . ILE A 1 92 ? 23.553 4.871 -11.742 1.00 80.75 92 ILE A C 1
ATOM 725 O O 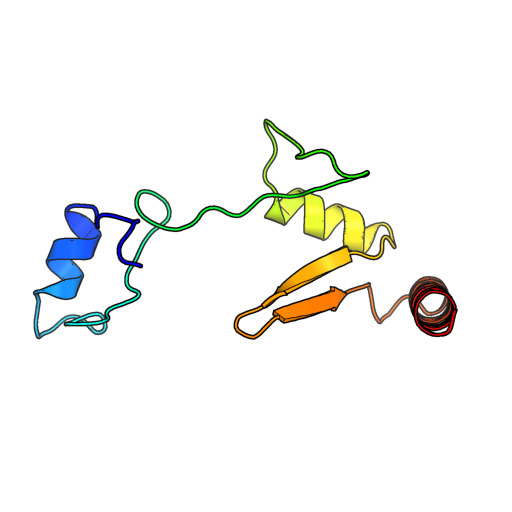. ILE A 1 92 ? 24.536 5.417 -11.246 1.00 80.75 92 ILE A O 1
ATOM 729 N N . GLU A 1 93 ? 22.762 5.450 -12.646 1.00 51.25 93 GLU A N 1
ATOM 730 C CA . GLU A 1 93 ? 22.780 6.894 -12.932 1.00 51.25 93 GLU A CA 1
ATOM 731 C C . GLU A 1 93 ? 21.909 7.681 -11.948 1.00 51.25 93 GLU A C 1
ATOM 733 O O . GLU A 1 93 ? 22.296 8.825 -11.620 1.00 51.25 93 GLU A O 1
#

Radius of gyration: 18.08 Å; Cα contacts (8 Å, |Δi|>4): 92; chains: 1; bounding box: 41×26×46 Å

Solvent-accessible surface area (backbone atoms only — not comparable to full-atom values): 5878 Å² total; per-residue (Å²): 96,91,91,46,66,66,43,74,68,52,44,54,38,31,71,31,84,88,38,96,44,39,73,42,78,82,65,60,48,93,87,31,37,89,78,86,77,35,71,57,95,94,37,75,65,75,99,67,61,42,65,62,52,50,51,54,40,27,76,71,57,39,76,48,78,45,82,54,97,92,49,72,44,83,48,57,44,82,89,40,62,69,45,46,52,49,53,54,53,70,68,74,110

Mean predicted aligned error: 3.53 Å

Secondary structure (DSSP, 8-state):
-TTSPPPHHHHHHHH-TTSTTTT-TT---TTTS-----EETTEE--SS-HHHHHHHHHHTT--EEEE-SSSEEEE--TT-HHHHHHHHHHHH-